Protein AF-0000000084555986 (afdb_homodimer)

Radius of gyration: 17.94 Å; Cα contacts (8 Å, |Δi|>4): 298; chains: 2; bounding box: 34×46×50 Å

Nearest PDB structures (foldseek):
  8pw4-assembly2_B  TM=3.944E-01  e=6.636E-02  Salasvirus phi29
  5mdm-assembly2_C  TM=3.133E-01  e=6.282E+00  Chandipura virus
  4d6w-assembly1_A  TM=2.363E-01  e=7.435E+00  Chandipura virus
  8pw4-assembly2_B  TM=3.967E-01  e=7.530E-02  Salasvirus phi29
  5mdm-assembly2_C  TM=2.579E-01  e=4.773E+00  Chandipura virus

Sequence (144 aa):
MTMKSNETSSIKLKVVTEIDRGKESYAIVTFSGISAAVSDDNFMELANALASLQSYPVHTVSRINSCTLVTEMTMKSNETSSIKLKVVTEIDRGKESYAIVTFSGISAAVSDDNFMELANALASLQSYPVHTVSRINSCTLVTE

Secondary structure (DSSP, 8-state):
-EEEEEEEEEEEEEEEEEEETTEEEEEEEEEEEE-TTS-HHHHHHHHHHHHTT-SS-EEEEEEEEEEEEEE-/-EEEEEEEEEEEEEEEEEEETTEEEEEEEEEEEE-TTS-HHHHHHHHHHHHTT-SS-EEEEEEEEEEEEEE-

InterPro domains:
  IPR012454 Domain of unknown function DUF1659 [PF07872] (3-70)

Structure (mmCIF, N/CA/C/O backbone):
data_AF-0000000084555986-model_v1
#
loop_
_entity.id
_entity.type
_entity.pdbx_description
1 polymer 'DUF1659 domain-containing protein'
#
loop_
_atom_site.group_PDB
_atom_site.id
_atom_site.type_symbol
_atom_site.label_atom_id
_atom_site.label_alt_id
_atom_site.label_comp_id
_atom_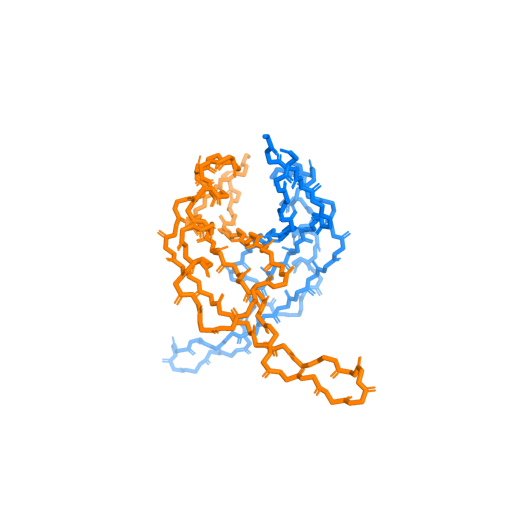site.label_asym_id
_atom_site.label_entity_id
_atom_site.label_seq_id
_atom_site.pdbx_PDB_ins_code
_atom_site.Cartn_x
_atom_site.Cartn_y
_atom_site.Cartn_z
_atom_site.occupancy
_atom_site.B_iso_or_equiv
_atom_site.auth_seq_id
_atom_site.auth_comp_id
_atom_site.auth_asym_id
_atom_site.auth_atom_id
_atom_site.pdbx_PDB_model_num
ATOM 1 N N . MET A 1 1 ? 10.844 20.984 -3.566 1 93 1 MET A N 1
ATOM 2 C CA . MET A 1 1 ? 11.039 19.672 -4.168 1 93 1 MET A CA 1
ATOM 3 C C . MET A 1 1 ? 10.75 18.562 -3.162 1 93 1 MET A C 1
ATOM 5 O O . MET A 1 1 ? 10.969 18.734 -1.962 1 93 1 MET A O 1
ATOM 9 N N . THR A 1 2 ? 9.938 17.484 -3.641 1 97.06 2 THR A N 1
ATOM 10 C CA . THR A 1 2 ? 9.523 16.406 -2.754 1 97.06 2 THR A CA 1
ATOM 11 C C . THR A 1 2 ? 10.523 15.242 -2.818 1 97.06 2 THR A C 1
ATOM 13 O O . THR A 1 2 ? 10.953 14.852 -3.904 1 97.06 2 THR A O 1
ATOM 16 N N . MET A 1 3 ? 10.984 14.758 -1.604 1 97.31 3 MET A N 1
ATOM 17 C CA . MET A 1 3 ? 11.883 13.609 -1.512 1 97.31 3 MET A CA 1
ATOM 18 C C . MET A 1 3 ? 11.156 12.398 -0.934 1 97.31 3 MET A C 1
ATOM 20 O O . MET A 1 3 ? 10.266 12.547 -0.097 1 97.31 3 MET A O 1
ATOM 24 N N . LYS A 1 4 ? 11.656 11.266 -1.394 1 96.62 4 LYS A N 1
ATOM 25 C CA . LYS A 1 4 ? 11.094 10.008 -0.902 1 96.62 4 LYS A CA 1
ATOM 26 C C . LYS A 1 4 ? 12.062 9.297 0.038 1 96.62 4 LYS A C 1
ATOM 28 O O . LYS A 1 4 ? 13.273 9.312 -0.188 1 96.62 4 LYS A O 1
ATOM 33 N N . SER A 1 5 ? 11.438 8.781 1.015 1 96.81 5 SER A N 1
ATOM 34 C CA . SER A 1 5 ? 12.211 7.93 1.906 1 96.81 5 SER A CA 1
ATOM 35 C C . SER A 1 5 ? 11.422 6.691 2.316 1 96.81 5 SER A C 1
ATOM 37 O O . SER A 1 5 ? 10.211 6.621 2.098 1 96.81 5 SER A O 1
ATOM 39 N N . ASN A 1 6 ? 12.133 5.57 2.807 1 96.5 6 ASN A N 1
ATOM 40 C CA . ASN A 1 6 ? 11.523 4.344 3.305 1 96.5 6 ASN A CA 1
ATOM 41 C C . ASN A 1 6 ? 10.664 3.67 2.236 1 96.5 6 ASN A C 1
ATOM 43 O O . ASN A 1 6 ? 9.562 3.195 2.525 1 96.5 6 ASN A O 1
ATOM 47 N N . GLU A 1 7 ? 11.172 3.785 1.012 1 97.31 7 GLU A N 1
ATOM 48 C CA . GLU A 1 7 ? 10.445 3.174 -0.098 1 97.31 7 GLU A CA 1
ATOM 49 C C . GLU A 1 7 ? 10.516 1.651 -0.028 1 97.31 7 GLU A C 1
ATOM 51 O O . GLU A 1 7 ? 11.594 1.077 0.096 1 97.31 7 GLU A O 1
ATOM 56 N N 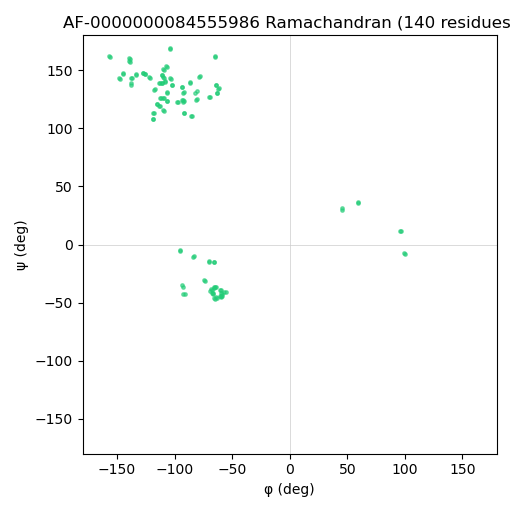. THR A 1 8 ? 9.336 1.035 -0.067 1 97.31 8 THR A N 1
ATOM 57 C CA . THR A 1 8 ? 9.289 -0.422 -0.031 1 97.31 8 THR A CA 1
ATOM 58 C C . THR A 1 8 ? 8.25 -0.953 -1.01 1 97.31 8 THR A C 1
ATOM 60 O O . THR A 1 8 ? 7.363 -0.212 -1.447 1 97.31 8 THR A O 1
ATOM 63 N N . SER A 1 9 ? 8.422 -2.221 -1.418 1 98.38 9 SER A N 1
ATOM 64 C CA . SER A 1 9 ? 7.449 -2.953 -2.221 1 98.38 9 SER A CA 1
ATOM 65 C C . SER A 1 9 ? 7.105 -4.297 -1.586 1 98.38 9 SER A C 1
ATOM 67 O O . SER A 1 9 ? 7.922 -4.875 -0.868 1 98.38 9 SER A O 1
ATOM 69 N N . SER A 1 10 ? 5.91 -4.688 -1.775 1 98.75 10 SER A N 1
ATOM 70 C CA . SER A 1 10 ? 5.453 -5.977 -1.27 1 98.75 10 SER A CA 1
ATOM 71 C C . SER A 1 10 ? 4.609 -6.711 -2.307 1 98.75 10 SER A C 1
ATOM 73 O O . SER A 1 10 ? 3.848 -6.086 -3.049 1 98.75 10 SER A O 1
ATOM 75 N N . ILE A 1 11 ? 4.766 -7.973 -2.346 1 98.88 11 ILE A N 1
ATOM 76 C CA . ILE A 1 11 ? 3.926 -8.852 -3.152 1 98.88 11 ILE A CA 1
ATOM 77 C C . ILE A 1 11 ? 2.752 -9.352 -2.314 1 98.88 11 ILE A C 1
ATOM 79 O O . ILE A 1 11 ? 2.947 -9.938 -1.244 1 98.88 11 ILE A O 1
ATOM 83 N N . LYS A 1 12 ? 1.582 -9.094 -2.805 1 98.88 12 LYS A N 1
ATOM 84 C CA . LYS A 1 12 ? 0.395 -9.695 -2.207 1 98.88 12 LYS A CA 1
ATOM 85 C C . LYS A 1 12 ? -0.216 -10.75 -3.133 1 98.88 12 LYS A C 1
ATOM 87 O O . LYS A 1 12 ? -0.655 -10.422 -4.238 1 98.88 12 LYS A O 1
ATOM 92 N N . LEU A 1 13 ? -0.19 -11.984 -2.666 1 98.81 13 LEU A N 1
ATOM 93 C CA . LEU A 1 13 ? -0.854 -13.062 -3.387 1 98.81 13 LEU A CA 1
ATOM 94 C C . LEU A 1 13 ? -2.234 -13.344 -2.801 1 98.81 13 LEU A C 1
ATOM 96 O O . LEU A 1 13 ? -2.365 -13.586 -1.599 1 98.81 13 LEU A O 1
ATOM 100 N N . LYS A 1 14 ? -3.201 -13.273 -3.514 1 98.62 14 LYS A N 1
ATOM 101 C CA . LYS A 1 14 ? -4.535 -13.727 -3.135 1 98.62 14 LYS A CA 1
ATOM 102 C C . LYS A 1 14 ? -4.766 -15.18 -3.561 1 98.62 14 LYS A C 1
ATOM 104 O O . LYS A 1 14 ? -4.848 -15.477 -4.754 1 98.62 14 LYS A O 1
ATOM 109 N N . VAL A 1 15 ? -4.902 -16.094 -2.576 1 98.31 15 VAL A N 1
ATOM 110 C CA . VAL A 1 15 ? -5.023 -17.516 -2.867 1 98.31 15 VAL A CA 1
ATOM 111 C C . VAL A 1 15 ? -6.43 -18 -2.525 1 98.31 15 VAL A C 1
ATOM 113 O O . VAL A 1 15 ? -7.047 -17.516 -1.574 1 98.31 15 VAL A O 1
ATOM 116 N N . VAL A 1 16 ? -6.969 -18.984 -3.32 1 97.94 16 VAL A N 1
ATOM 117 C CA . VAL A 1 16 ? -8.297 -19.547 -3.109 1 97.94 16 VAL A CA 1
ATOM 118 C C . VAL A 1 16 ? -8.234 -20.672 -2.074 1 97.94 16 VAL A C 1
ATOM 120 O O . VAL A 1 16 ? -7.645 -21.719 -2.33 1 97.94 16 VAL A O 1
ATOM 123 N N . THR A 1 17 ? -8.773 -20.453 -0.963 1 97.12 17 THR A N 1
ATOM 124 C CA . THR A 1 17 ? -8.664 -21.422 0.11 1 97.12 17 THR A CA 1
ATOM 125 C C . THR A 1 17 ? -9.852 -22.391 0.095 1 97.12 17 THR A C 1
ATOM 127 O O . THR A 1 17 ? -9.727 -23.547 0.494 1 97.12 17 THR A O 1
ATOM 130 N N . GLU A 1 18 ? -11.031 -21.922 -0.242 1 95.38 18 GLU A N 1
ATOM 131 C CA . GLU A 1 18 ? -12.227 -22.766 -0.258 1 95.38 18 GLU A CA 1
ATOM 132 C C . GLU A 1 18 ? -13.203 -22.312 -1.341 1 95.38 18 GLU A C 1
ATOM 134 O O . GLU A 1 18 ? -13.242 -21.141 -1.704 1 95.38 18 GLU A O 1
ATOM 139 N N . ILE A 1 19 ? -13.789 -23.359 -1.893 1 92.69 19 ILE A N 1
ATOM 140 C CA . ILE A 1 19 ? -14.891 -23.125 -2.814 1 92.69 19 ILE A CA 1
ATOM 141 C C . ILE A 1 19 ? -16.172 -23.766 -2.275 1 92.69 19 ILE A C 1
ATOM 143 O O . ILE A 1 19 ? -16.203 -24.984 -2.043 1 92.69 19 ILE A O 1
ATOM 147 N N . ASP A 1 20 ? -17.094 -22.984 -1.816 1 94.94 20 ASP A N 1
ATOM 148 C CA . ASP A 1 20 ? -18.375 -23.5 -1.328 1 94.94 20 ASP A CA 1
ATOM 149 C C . ASP A 1 20 ? -19.516 -23.062 -2.234 1 94.94 20 ASP A C 1
ATOM 151 O O . ASP A 1 20 ? -19.859 -21.875 -2.275 1 94.94 20 ASP A O 1
ATOM 155 N N . ARG A 1 21 ? -20.188 -24.047 -2.801 1 94.56 21 ARG A N 1
ATOM 156 C CA . ARG A 1 21 ? -21.312 -23.844 -3.699 1 94.56 21 ARG A CA 1
ATOM 157 C C . ARG A 1 21 ? -21.016 -22.75 -4.719 1 94.56 21 ARG A C 1
ATOM 159 O O . ARG A 1 21 ? -21.844 -21.875 -4.957 1 94.56 21 ARG A O 1
ATOM 166 N N . GLY A 1 22 ? -19.859 -22.656 -5.031 1 92.88 22 GLY A N 1
ATOM 167 C CA . GLY A 1 22 ? -19.469 -21.734 -6.082 1 92.88 22 GLY A CA 1
ATOM 168 C C . GLY A 1 22 ? -18.922 -20.422 -5.555 1 92.88 22 GLY A C 1
ATOM 169 O O . GLY A 1 22 ? -18.469 -19.578 -6.328 1 92.88 22 GLY A O 1
ATOM 170 N N . LYS A 1 23 ? -19.016 -20.25 -4.293 1 95 23 LYS A N 1
ATOM 171 C CA . LYS A 1 23 ? -18.453 -19.047 -3.672 1 95 23 LYS A CA 1
ATOM 172 C C . LYS A 1 23 ? -17.031 -19.297 -3.178 1 95 23 LYS A C 1
ATOM 174 O O . LYS A 1 23 ? -16.781 -20.281 -2.479 1 95 23 LYS A O 1
ATOM 179 N N . GLU A 1 24 ? -16.094 -18.469 -3.637 1 96.31 24 GLU A N 1
ATOM 180 C CA . GLU A 1 24 ? -14.688 -18.641 -3.293 1 96.31 24 GLU A CA 1
ATOM 181 C C . GLU A 1 24 ? -14.305 -17.812 -2.076 1 96.31 24 GLU A C 1
ATOM 183 O O . GLU A 1 24 ? -14.742 -16.672 -1.937 1 96.31 24 GLU A O 1
ATOM 188 N N . SER A 1 25 ? -13.594 -18.406 -1.228 1 97.19 25 SER A N 1
ATOM 189 C CA . SER A 1 25 ? -12.922 -17.719 -0.13 1 97.19 25 SER A CA 1
ATOM 190 C C . SER A 1 25 ? -11.43 -17.562 -0.407 1 97.19 25 SER A C 1
ATOM 192 O O . SER A 1 25 ? -10.805 -18.469 -0.98 1 97.19 25 SER A O 1
ATOM 194 N N . TYR A 1 26 ? -10.867 -16.297 0.065 1 97.44 26 TYR A N 1
ATOM 195 C CA . TYR A 1 26 ? -9.477 -16.016 -0.258 1 97.44 26 TYR A CA 1
ATOM 196 C C . TYR A 1 26 ? -8.664 -15.773 1.008 1 97.44 26 TYR A C 1
ATOM 198 O O . TYR A 1 26 ? -9.188 -15.289 2.012 1 97.44 26 TYR A O 1
ATOM 206 N N . ALA A 1 27 ? -7.445 -16.234 0.945 1 97.38 27 ALA A N 1
ATOM 207 C CA . ALA A 1 27 ? -6.41 -15.781 1.866 1 97.38 27 ALA A CA 1
ATOM 208 C C . ALA A 1 27 ? -5.371 -14.922 1.144 1 97.38 27 ALA A C 1
ATOM 210 O O . ALA A 1 27 ? -5.074 -15.156 -0.031 1 97.38 27 ALA A O 1
ATOM 211 N N . ILE A 1 28 ? -4.902 -13.93 1.879 1 98.38 28 ILE A N 1
ATOM 212 C CA . ILE A 1 28 ? -3.861 -13.086 1.306 1 98.38 28 ILE A CA 1
ATOM 213 C C . ILE A 1 28 ? -2.52 -13.391 1.967 1 98.38 28 ILE A C 1
ATOM 215 O O . ILE A 1 28 ? -2.412 -13.391 3.195 1 98.38 28 ILE A O 1
ATOM 219 N N . VAL A 1 29 ? -1.598 -13.727 1.123 1 97.94 29 VAL A N 1
ATOM 220 C CA . VAL A 1 29 ? -0.224 -13.938 1.569 1 97.94 29 VAL A CA 1
ATOM 221 C C . VAL A 1 29 ? 0.651 -12.773 1.111 1 97.94 29 VAL A C 1
ATOM 223 O O . VAL A 1 29 ? 0.698 -12.453 -0.079 1 97.94 29 VAL A O 1
ATOM 226 N N . THR A 1 30 ? 1.396 -12.227 2.02 1 98.75 30 THR A N 1
ATOM 227 C CA . THR A 1 30 ? 2.191 -11.047 1.721 1 98.75 30 THR A CA 1
ATOM 228 C C . THR A 1 30 ? 3.68 -11.336 1.878 1 98.75 30 THR A C 1
ATOM 230 O O . THR A 1 30 ? 4.094 -11.969 2.855 1 98.75 30 THR A O 1
ATOM 233 N N . PHE A 1 31 ? 4.434 -10.938 0.956 1 98.5 31 PHE A N 1
ATOM 234 C CA . PHE A 1 31 ? 5.891 -11 0.979 1 98.5 31 PHE A CA 1
ATOM 235 C C . PHE A 1 31 ? 6.496 -9.609 0.888 1 98.5 31 PHE A C 1
ATOM 237 O O . PHE A 1 31 ? 6.418 -8.961 -0.158 1 98.5 31 PHE A O 1
ATOM 244 N N . SER A 1 32 ? 7.129 -9.18 1.919 1 97.69 32 SER A N 1
ATOM 245 C CA . SER A 1 32 ? 7.676 -7.832 2.045 1 97.69 32 SER A CA 1
ATOM 246 C C . SER A 1 32 ? 9.188 -7.828 1.852 1 97.69 32 SER A C 1
ATOM 248 O O . SER A 1 32 ? 9.797 -8.883 1.644 1 97.69 32 SER A O 1
ATOM 250 N N . GLY A 1 33 ? 9.703 -6.574 1.709 1 95.62 33 GLY A N 1
ATOM 251 C CA . GLY A 1 33 ? 11.148 -6.434 1.655 1 95.62 33 GLY A CA 1
ATOM 252 C C . GLY A 1 33 ? 11.688 -6.363 0.239 1 95.62 33 GLY A C 1
ATOM 253 O O . GLY A 1 33 ? 12.891 -6.527 0.019 1 95.62 33 GLY A O 1
ATOM 254 N N . ILE A 1 34 ? 10.82 -6.203 -0.595 1 97.19 34 ILE A N 1
ATOM 255 C CA . ILE A 1 34 ? 11.242 -6.086 -1.988 1 97.19 34 ILE A CA 1
ATOM 256 C C . ILE A 1 34 ? 11.586 -4.633 -2.305 1 97.19 34 ILE A C 1
ATOM 258 O O . ILE A 1 34 ? 10.898 -3.715 -1.854 1 97.19 34 ILE A O 1
ATOM 262 N N . SER A 1 35 ? 12.68 -4.453 -3.082 1 95.75 35 SER A N 1
ATOM 263 C CA . SER A 1 35 ? 13.055 -3.102 -3.488 1 95.75 35 SER A CA 1
ATOM 264 C C . SER A 1 35 ? 11.984 -2.48 -4.387 1 95.75 35 SER A C 1
ATOM 266 O O . SER A 1 35 ? 11.453 -3.145 -5.277 1 95.75 35 SER A O 1
ATOM 268 N N . ALA A 1 36 ? 11.703 -1.262 -4.133 1 96 36 ALA A N 1
ATOM 269 C CA . ALA A 1 36 ? 10.711 -0.539 -4.926 1 96 36 ALA A CA 1
ATOM 270 C C . ALA A 1 36 ? 11.234 -0.27 -6.336 1 96 36 ALA A C 1
ATOM 272 O O . ALA A 1 36 ? 10.461 0.092 -7.23 1 96 36 ALA A O 1
ATOM 273 N N . ALA A 1 37 ? 12.492 -0.41 -6.578 1 95.44 37 ALA A N 1
ATOM 274 C CA . ALA A 1 37 ? 13.117 -0.117 -7.863 1 95.44 37 ALA A CA 1
ATOM 275 C C . ALA A 1 37 ? 12.977 -1.297 -8.82 1 95.44 37 ALA A C 1
ATOM 277 O O . ALA A 1 37 ? 13.266 -1.174 -10.016 1 95.44 37 ALA A O 1
ATOM 278 N N . VAL A 1 38 ? 12.555 -2.369 -8.359 1 96.75 38 VAL A N 1
ATOM 279 C CA . VAL A 1 38 ? 12.391 -3.568 -9.172 1 96.75 38 VAL A CA 1
ATOM 280 C C . VAL A 1 38 ? 11.344 -3.32 -10.258 1 96.75 38 VAL A C 1
ATOM 282 O O . VAL A 1 38 ? 10.266 -2.787 -9.977 1 96.75 38 VAL A O 1
ATOM 285 N N . SER A 1 39 ? 11.672 -3.641 -11.5 1 96.88 39 SER A N 1
ATOM 286 C CA . SER A 1 39 ? 10.727 -3.482 -12.602 1 96.88 39 SER A CA 1
ATOM 287 C C . SER A 1 39 ? 9.531 -4.414 -12.445 1 96.88 39 SER A C 1
ATOM 289 O O . SER A 1 39 ? 9.617 -5.43 -11.758 1 96.88 39 SER A O 1
ATOM 291 N N . ASP A 1 40 ? 8.484 -4.152 -13.125 1 97.19 40 ASP A N 1
ATOM 292 C CA . ASP A 1 40 ? 7.273 -4.965 -13.039 1 97.19 40 ASP A CA 1
ATOM 293 C C . ASP A 1 40 ? 7.527 -6.379 -13.555 1 97.19 40 ASP A C 1
ATOM 295 O O . ASP A 1 40 ? 6.977 -7.348 -13.031 1 97.19 40 ASP A O 1
ATOM 299 N N . ASP A 1 41 ? 8.352 -6.48 -14.602 1 98.06 41 ASP A N 1
ATOM 300 C CA . ASP A 1 41 ? 8.641 -7.809 -15.141 1 98.06 41 ASP A CA 1
ATOM 301 C C . ASP A 1 41 ? 9.398 -8.656 -14.133 1 98.06 41 ASP A C 1
ATOM 303 O O . ASP A 1 41 ? 9.07 -9.828 -13.922 1 98.06 41 ASP A O 1
ATOM 307 N N . ASN A 1 42 ? 10.438 -8.062 -13.523 1 98 42 ASN A N 1
ATOM 308 C CA . ASN A 1 42 ? 11.195 -8.789 -12.508 1 98 42 ASN A CA 1
ATOM 309 C C . ASN A 1 42 ? 10.344 -9.086 -11.273 1 98 42 ASN A C 1
ATOM 311 O O . ASN A 1 42 ? 10.445 -10.156 -10.688 1 98 42 ASN A O 1
ATOM 315 N N . PHE A 1 43 ? 9.516 -8.172 -10.922 1 98.56 43 PHE A N 1
ATOM 316 C CA . PHE A 1 43 ? 8.578 -8.344 -9.812 1 98.56 43 PHE A CA 1
ATOM 317 C C . PHE A 1 43 ? 7.648 -9.523 -10.07 1 98.56 43 PHE A C 1
ATOM 319 O O . PHE A 1 43 ? 7.445 -10.367 -9.195 1 98.56 43 PHE A O 1
ATOM 326 N N . MET A 1 44 ? 7.133 -9.617 -11.258 1 98.25 44 MET A N 1
ATOM 327 C CA . MET A 1 44 ? 6.195 -10.68 -11.625 1 98.25 44 MET A CA 1
ATOM 328 C C . MET A 1 44 ? 6.891 -12.039 -11.633 1 98.25 44 MET A C 1
ATOM 330 O O . MET A 1 44 ? 6.297 -13.047 -11.258 1 98.25 44 MET A O 1
ATOM 334 N N . GLU A 1 45 ? 8.102 -12.008 -12.109 1 98.19 45 GLU A N 1
ATOM 335 C CA . GLU A 1 45 ? 8.859 -13.25 -12.086 1 98.19 45 GLU A CA 1
ATOM 336 C C . GLU A 1 45 ? 9.016 -13.773 -10.656 1 98.19 45 GLU A C 1
ATOM 338 O O . GLU A 1 45 ? 8.812 -14.961 -10.406 1 98.19 45 GLU A O 1
ATOM 343 N N . LEU A 1 46 ? 9.336 -12.875 -9.766 1 98.12 46 LEU A N 1
ATOM 344 C CA . LEU A 1 46 ? 9.445 -13.227 -8.352 1 98.12 46 LEU A CA 1
ATOM 345 C C . LEU A 1 46 ? 8.102 -13.695 -7.797 1 98.12 46 LEU A C 1
ATOM 347 O O . LEU A 1 46 ? 8.031 -14.734 -7.133 1 98.12 46 LEU A O 1
ATOM 351 N N . ALA A 1 47 ? 7.039 -13 -8.086 1 98.62 47 ALA A N 1
ATOM 352 C CA . ALA A 1 47 ? 5.695 -13.336 -7.621 1 98.62 47 ALA A CA 1
ATOM 353 C C . ALA A 1 47 ? 5.27 -14.711 -8.109 1 98.62 47 ALA A C 1
ATOM 355 O O . ALA A 1 47 ? 4.672 -15.492 -7.363 1 98.62 47 ALA A O 1
ATOM 356 N N . ASN A 1 48 ? 5.66 -14.977 -9.359 1 97.81 48 ASN A N 1
ATOM 357 C CA . ASN A 1 48 ? 5.328 -16.281 -9.93 1 97.81 48 ASN A CA 1
ATOM 358 C C . ASN A 1 48 ? 6.074 -17.406 -9.219 1 97.81 48 ASN A C 1
ATOM 360 O O . ASN A 1 48 ? 5.516 -18.484 -9 1 97.81 48 ASN A O 1
ATOM 364 N N . ALA A 1 49 ? 7.316 -17.172 -8.945 1 98.38 49 ALA A N 1
ATOM 365 C CA . ALA A 1 49 ? 8.086 -18.156 -8.203 1 98.38 49 ALA A CA 1
ATOM 366 C C . ALA A 1 49 ? 7.453 -18.422 -6.84 1 98.38 49 ALA A C 1
ATOM 368 O O . ALA A 1 49 ? 7.301 -19.578 -6.438 1 98.38 49 ALA A O 1
ATOM 369 N N . LEU A 1 50 ? 7.023 -17.391 -6.164 1 98.44 50 LEU A N 1
ATOM 370 C CA . LEU A 1 50 ? 6.379 -17.516 -4.859 1 98.44 50 LEU A CA 1
ATOM 371 C C . LEU A 1 50 ? 5.023 -18.203 -4.988 1 98.44 50 LEU A C 1
ATOM 373 O O . LEU A 1 50 ? 4.648 -19.016 -4.137 1 98.44 50 LEU A O 1
ATOM 377 N N . ALA A 1 51 ? 4.309 -17.844 -5.977 1 98 51 ALA A N 1
ATOM 378 C CA . ALA A 1 51 ? 3.014 -18.469 -6.254 1 98 51 ALA A CA 1
ATOM 379 C C . ALA A 1 51 ? 3.145 -19.969 -6.395 1 98 51 ALA A C 1
ATOM 381 O O . ALA A 1 51 ? 2.287 -20.734 -5.926 1 98 51 ALA A O 1
ATOM 382 N N . SER A 1 52 ? 4.176 -20.359 -7.043 1 98.12 52 SER A N 1
ATOM 383 C CA . SER A 1 52 ? 4.387 -21.781 -7.293 1 98.12 52 SER A CA 1
ATOM 384 C C . SER A 1 52 ? 4.641 -22.531 -5.992 1 98.12 52 SER A C 1
ATOM 386 O O . SER A 1 52 ? 4.504 -23.766 -5.945 1 98.12 52 SER A O 1
ATOM 388 N N . LEU A 1 53 ? 4.93 -21.828 -4.949 1 97.75 53 LEU A N 1
ATOM 389 C CA . LEU A 1 53 ? 5.211 -22.438 -3.65 1 97.75 53 LEU A CA 1
ATOM 390 C C . LEU A 1 53 ? 3.957 -22.469 -2.783 1 97.75 53 LEU A C 1
ATOM 392 O O . LEU A 1 53 ? 3.961 -23.062 -1.706 1 97.75 53 LEU A O 1
ATOM 396 N N . GLN A 1 54 ? 2.887 -21.875 -3.281 1 97.12 54 GLN A N 1
ATOM 397 C CA . GLN A 1 54 ? 1.671 -21.797 -2.479 1 97.12 54 GLN A CA 1
ATOM 398 C C . GLN A 1 54 ? 0.905 -23.109 -2.504 1 97.12 54 GLN A C 1
ATOM 400 O O . GLN A 1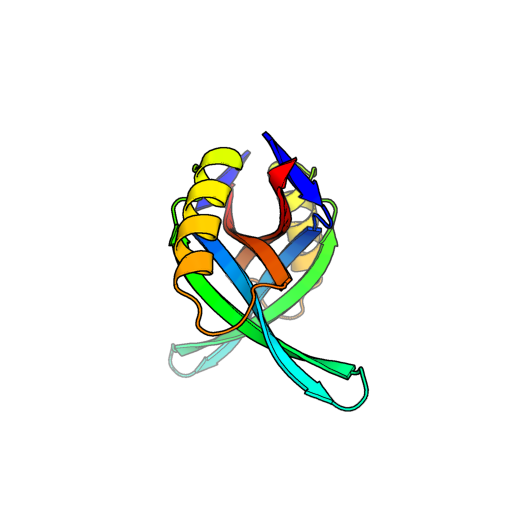 54 ? 0.882 -23.797 -3.525 1 97.12 54 GLN A O 1
ATOM 405 N N . SER A 1 55 ? 0.316 -23.438 -1.417 1 97.12 55 SER A N 1
ATOM 406 C CA . SER A 1 55 ? -0.466 -24.656 -1.32 1 97.12 55 SER A CA 1
ATOM 407 C C . SER A 1 55 ? -1.789 -24.531 -2.068 1 97.12 55 SER A C 1
ATOM 409 O O . SER A 1 55 ? -2.32 -25.531 -2.57 1 97.12 55 SER A O 1
ATOM 411 N N . TYR A 1 56 ? -2.277 -23.359 -2.086 1 96.56 56 TYR A N 1
ATOM 412 C CA . TYR A 1 56 ? -3.549 -23.062 -2.74 1 96.56 56 TYR A CA 1
ATOM 413 C C . TYR A 1 56 ? -3.33 -22.312 -4.047 1 96.56 56 TYR A C 1
ATOM 415 O O . TYR A 1 56 ? -2.322 -21.625 -4.215 1 96.56 56 TYR A O 1
ATOM 423 N N . PRO A 1 57 ? -4.266 -22.453 -5.031 1 96.81 57 PRO A N 1
ATOM 424 C CA . PRO A 1 57 ? -4.125 -21.734 -6.293 1 96.81 57 PRO A CA 1
ATOM 425 C C . PRO A 1 57 ? -4.141 -20.219 -6.105 1 96.81 57 PRO A C 1
ATOM 427 O O . PRO A 1 57 ? -4.965 -19.688 -5.348 1 96.81 57 PRO A O 1
ATOM 430 N N . VAL A 1 58 ? -3.215 -19.578 -6.766 1 98 58 VAL A N 1
ATOM 431 C CA . VAL A 1 58 ? -3.131 -18.125 -6.707 1 98 58 VAL A CA 1
ATOM 432 C C . VAL A 1 58 ? -4.141 -17.5 -7.672 1 98 58 VAL A C 1
ATOM 434 O O . VAL A 1 58 ? -4.164 -17.844 -8.859 1 98 58 VAL A O 1
ATOM 437 N N . HIS A 1 59 ? -4.961 -16.656 -7.086 1 97.31 59 HIS A N 1
ATOM 438 C CA . HIS A 1 59 ? -5.98 -15.977 -7.887 1 97.31 59 HIS A CA 1
ATOM 439 C C . HIS A 1 59 ? -5.465 -14.648 -8.422 1 97.31 59 HIS A C 1
ATOM 441 O O . HIS A 1 59 ? -5.727 -14.297 -9.57 1 97.31 59 HIS A O 1
ATOM 447 N N . THR A 1 60 ? -4.809 -13.898 -7.668 1 98.06 60 THR A N 1
ATOM 448 C CA . THR A 1 60 ? -4.344 -12.586 -8.094 1 98.06 60 THR A CA 1
ATOM 449 C C . THR A 1 60 ? -2.984 -12.266 -7.48 1 98.06 60 THR A C 1
ATOM 451 O O . THR A 1 60 ? -2.664 -12.742 -6.391 1 98.06 60 THR A O 1
ATOM 454 N N . VAL A 1 61 ? -2.209 -11.523 -8.258 1 98.75 61 VAL A N 1
ATOM 455 C CA . VAL A 1 61 ? -0.944 -10.953 -7.805 1 98.75 61 VAL A CA 1
ATOM 456 C C . VAL A 1 61 ? -1.057 -9.43 -7.73 1 98.75 61 VAL A C 1
ATOM 458 O O . VAL A 1 61 ? -1.422 -8.781 -8.711 1 98.75 61 VAL A O 1
ATOM 461 N N . SER A 1 62 ? -0.725 -8.891 -6.574 1 98.81 62 SER A N 1
ATOM 462 C CA . SER A 1 62 ? -0.765 -7.441 -6.402 1 98.81 62 SER A CA 1
ATOM 463 C C . SER A 1 62 ? 0.571 -6.906 -5.898 1 98.81 62 SER A C 1
ATOM 465 O O . SER A 1 62 ? 1.284 -7.598 -5.164 1 98.81 62 SER A O 1
ATOM 467 N N . ARG A 1 63 ? 0.87 -5.707 -6.355 1 98.69 63 ARG A N 1
ATOM 468 C CA . ARG A 1 63 ? 2.035 -4.973 -5.875 1 98.69 63 ARG A CA 1
ATOM 469 C C . ARG A 1 63 ? 1.618 -3.783 -5.012 1 98.69 63 ARG A C 1
ATOM 471 O O . ARG A 1 63 ? 0.747 -3.004 -5.402 1 98.69 63 ARG A O 1
ATOM 478 N N . ILE A 1 64 ? 2.145 -3.736 -3.848 1 98.62 64 ILE A N 1
ATOM 479 C CA . ILE A 1 64 ? 1.929 -2.609 -2.947 1 98.62 64 ILE A CA 1
ATOM 480 C C . ILE A 1 64 ? 3.248 -1.88 -2.707 1 98.62 64 ILE A C 1
ATOM 482 O O . ILE A 1 64 ? 4.227 -2.486 -2.266 1 98.62 64 ILE A O 1
ATOM 486 N N . ASN A 1 65 ? 3.287 -0.642 -3.037 1 98.44 65 ASN A N 1
ATOM 487 C CA . ASN A 1 65 ? 4.434 0.213 -2.758 1 98.44 65 ASN A CA 1
ATOM 488 C C . ASN A 1 65 ? 4.109 1.262 -1.697 1 98.44 65 ASN A C 1
ATOM 490 O O . ASN A 1 65 ? 3.018 1.834 -1.7 1 98.44 65 ASN A O 1
ATOM 494 N N . SER A 1 66 ? 5.043 1.448 -0.86 1 98.25 66 SER A N 1
ATOM 495 C CA . SER A 1 66 ? 4.891 2.486 0.154 1 98.25 66 SER A CA 1
ATOM 496 C C . SER A 1 66 ? 6.148 3.336 0.27 1 98.25 66 SER A C 1
ATOM 498 O O . SER A 1 66 ? 7.262 2.836 0.085 1 98.25 66 SER A O 1
ATOM 500 N N . CYS A 1 67 ? 5.941 4.641 0.555 1 98.31 67 CYS A N 1
ATOM 501 C CA . CYS A 1 67 ? 7.066 5.523 0.848 1 98.31 67 CYS A CA 1
ATOM 502 C C . CYS A 1 67 ? 6.617 6.719 1.684 1 98.31 67 CYS A C 1
ATOM 504 O O . CYS A 1 67 ? 5.422 6.984 1.802 1 98.31 67 CYS A O 1
ATOM 506 N N . THR A 1 68 ? 7.613 7.352 2.312 1 98.38 68 THR A N 1
ATOM 507 C CA . THR A 1 68 ? 7.398 8.594 3.047 1 98.38 68 THR A CA 1
ATOM 508 C C . THR A 1 68 ? 7.875 9.789 2.232 1 98.38 68 THR A C 1
ATOM 510 O O . THR A 1 68 ? 8.938 9.742 1.606 1 98.38 68 THR A O 1
ATOM 513 N N . LEU A 1 69 ? 7.043 10.812 2.27 1 98.25 69 LEU A N 1
ATOM 514 C CA . LEU A 1 69 ? 7.375 11.992 1.48 1 98.25 69 LEU A CA 1
ATOM 515 C C . LEU A 1 69 ? 7.695 13.18 2.385 1 98.25 69 LEU A C 1
ATOM 517 O O . LEU A 1 69 ? 7.047 13.367 3.42 1 98.25 69 LEU A O 1
ATOM 521 N N . VAL A 1 70 ? 8.719 13.898 1.977 1 95.38 70 VAL A N 1
ATOM 522 C CA . VAL A 1 70 ? 9.07 15.117 2.695 1 95.38 70 VAL A CA 1
ATOM 523 C C . VAL A 1 70 ? 9.414 16.219 1.698 1 95.38 70 VAL A C 1
ATOM 525 O O . VAL A 1 70 ? 9.984 15.961 0.636 1 95.38 70 VAL A O 1
ATOM 528 N N . THR A 1 71 ? 8.93 17.406 2.02 1 91.94 71 THR A N 1
ATOM 529 C CA . THR A 1 71 ? 9.297 18.547 1.197 1 91.94 71 THR A CA 1
ATOM 530 C C . THR A 1 71 ? 10.664 19.094 1.608 1 91.94 71 THR A C 1
ATOM 532 O O . THR A 1 71 ? 10.961 19.203 2.799 1 91.94 71 THR A O 1
ATOM 535 N N . GLU A 1 72 ? 11.609 19.312 0.595 1 79.06 72 GLU A N 1
ATOM 536 C CA . GLU A 1 72 ? 12.836 20.047 0.859 1 79.06 72 GLU A CA 1
ATOM 537 C C . GLU A 1 72 ? 12.648 21.531 0.627 1 79.06 72 GLU A C 1
ATOM 539 O O . GLU A 1 72 ? 11.805 21.938 -0.178 1 79.06 72 GLU A O 1
ATOM 544 N N . MET B 1 1 ? 5.355 -10.258 -21.125 1 93 1 MET B N 1
ATOM 545 C CA . MET B 1 1 ? 5.27 -8.867 -20.688 1 93 1 MET B CA 1
ATOM 546 C C . MET B 1 1 ? 4.207 -8.703 -19.609 1 93 1 MET B C 1
ATOM 548 O O . MET B 1 1 ? 3.201 -9.422 -19.609 1 93 1 MET B O 1
ATOM 552 N N . THR B 1 2 ? 4.605 -7.938 -18.484 1 97.12 2 THR B N 1
ATOM 553 C CA . THR B 1 2 ? 3.705 -7.77 -17.344 1 97.12 2 THR B CA 1
ATOM 554 C C . THR B 1 2 ? 2.863 -6.504 -17.5 1 97.12 2 THR B C 1
ATOM 556 O O . THR B 1 2 ? 3.381 -5.453 -17.875 1 97.12 2 THR B O 1
ATOM 559 N N . MET B 1 3 ? 1.498 -6.645 -17.297 1 97.31 3 MET B N 1
ATOM 560 C CA . MET B 1 3 ? 0.581 -5.508 -17.359 1 97.31 3 MET B CA 1
ATOM 561 C C . MET B 1 3 ? 0.042 -5.18 -15.969 1 97.31 3 MET B C 1
ATOM 563 O O . MET B 1 3 ? -0.144 -6.074 -15.141 1 97.31 3 MET B O 1
ATOM 567 N N . LYS B 1 4 ? -0.249 -3.895 -15.852 1 96.69 4 LYS B N 1
ATOM 568 C CA . LYS B 1 4 ? -0.814 -3.426 -14.594 1 96.69 4 LYS B CA 1
ATOM 569 C C . LYS B 1 4 ? -2.289 -3.07 -14.75 1 96.69 4 LYS B C 1
ATOM 571 O O . LYS B 1 4 ? -2.695 -2.518 -15.773 1 96.69 4 LYS B O 1
ATOM 576 N N . SER B 1 5 ? -2.941 -3.434 -13.734 1 96.88 5 SER B N 1
ATOM 577 C CA . SER B 1 5 ? -4.336 -3.01 -13.664 1 96.88 5 SER B CA 1
ATOM 578 C C . SER B 1 5 ? -4.719 -2.588 -12.25 1 96.88 5 SER B C 1
ATOM 580 O O . SER B 1 5 ? -3.973 -2.834 -11.297 1 96.88 5 SER B O 1
ATOM 582 N N . ASN B 1 6 ? -5.863 -1.763 -12.078 1 96.56 6 ASN B N 1
ATOM 583 C CA . ASN B 1 6 ? -6.398 -1.339 -10.789 1 96.56 6 ASN B CA 1
ATOM 584 C C . ASN B 1 6 ? -5.371 -0.547 -9.984 1 96.56 6 ASN B C 1
ATOM 586 O O . ASN B 1 6 ? -5.238 -0.74 -8.773 1 96.56 6 ASN B O 1
ATOM 590 N N . GLU B 1 7 ? -4.598 0.218 -10.75 1 97.38 7 GLU B N 1
ATOM 591 C CA . GLU B 1 7 ? -3.578 1.035 -10.102 1 97.38 7 GLU B CA 1
ATOM 592 C C . GLU B 1 7 ? -4.211 2.164 -9.289 1 97.38 7 GLU B C 1
ATOM 594 O O . GLU B 1 7 ? -5.051 2.908 -9.805 1 97.38 7 GLU B O 1
ATOM 599 N N . THR B 1 8 ? -3.818 2.238 -8.016 1 97.31 8 THR B N 1
ATOM 600 C CA . THR B 1 8 ? -4.348 3.297 -7.168 1 97.31 8 THR B CA 1
ATOM 601 C C . THR B 1 8 ? -3.252 3.861 -6.266 1 97.31 8 THR B C 1
ATOM 603 O O . THR B 1 8 ? -2.213 3.229 -6.07 1 97.31 8 THR B O 1
ATOM 606 N N . SER B 1 9 ? -3.475 5.102 -5.801 1 98.38 9 SER B N 1
ATOM 607 C CA . SER B 1 9 ? -2.623 5.746 -4.809 1 98.38 9 SER B CA 1
ATOM 608 C C . SER B 1 9 ? -3.441 6.273 -3.635 1 98.38 9 SER B C 1
ATOM 610 O O . SER B 1 9 ? -4.621 6.59 -3.789 1 98.38 9 SER B O 1
ATOM 612 N N . SER B 1 10 ? -2.836 6.254 -2.506 1 98.81 10 SER B N 1
ATOM 613 C CA . SER B 1 10 ? -3.479 6.777 -1.305 1 98.81 10 SER B CA 1
ATOM 614 C C . SER B 1 10 ? -2.506 7.602 -0.471 1 98.81 10 SER B C 1
ATOM 616 O O . SER B 1 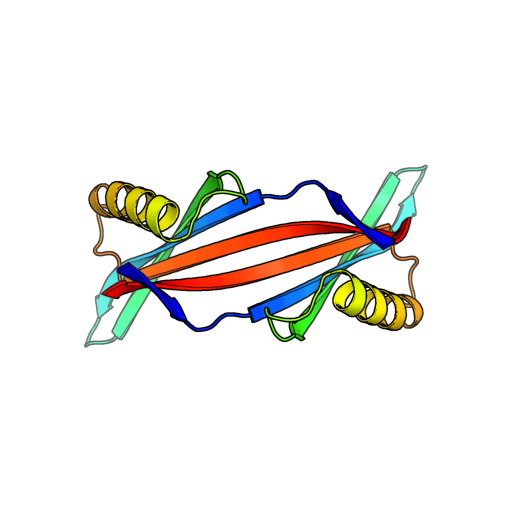10 ? -1.319 7.277 -0.389 1 98.81 10 SER B O 1
ATOM 618 N N . ILE B 1 11 ? -3.004 8.625 0.103 1 98.81 11 ILE B N 1
ATOM 619 C CA . ILE B 1 11 ? -2.266 9.43 1.068 1 98.81 11 ILE B CA 1
ATOM 620 C C . ILE B 1 11 ? -2.541 8.922 2.482 1 98.81 11 ILE B C 1
ATOM 622 O O . ILE B 1 11 ? -3.697 8.828 2.902 1 98.81 11 ILE B O 1
ATOM 626 N N . LYS B 1 12 ? -1.496 8.57 3.15 1 98.88 12 LYS B N 1
ATOM 627 C CA . LYS B 1 12 ? -1.608 8.273 4.574 1 98.88 12 LYS B CA 1
ATOM 628 C C . LYS B 1 12 ? -0.946 9.352 5.422 1 98.88 12 LYS B C 1
ATOM 630 O O . LYS B 1 12 ? 0.266 9.562 5.332 1 98.88 12 LYS B O 1
ATOM 635 N N . LEU B 1 13 ? -1.771 10.047 6.195 1 98.81 13 LEU B N 1
ATOM 636 C CA . LEU B 1 13 ? -1.256 11.023 7.152 1 98.81 13 LEU B CA 1
ATOM 637 C C . LEU B 1 13 ? -1.148 10.414 8.547 1 98.81 13 LEU B C 1
ATOM 639 O O . LEU B 1 13 ? -2.133 9.906 9.078 1 98.81 13 LEU B O 1
ATOM 643 N N . LYS B 1 14 ? -0.08 10.406 9.109 1 98.62 14 LYS B N 1
ATOM 644 C CA . LYS B 1 14 ? 0.11 10.062 10.516 1 98.62 14 LYS B CA 1
ATOM 645 C C . LYS B 1 14 ? 0.049 11.305 11.398 1 98.62 14 LYS B C 1
ATOM 647 O O . LYS B 1 14 ? 0.936 12.156 11.336 1 98.62 14 LYS B O 1
ATOM 652 N N . VAL B 1 15 ? -0.991 11.414 12.25 1 98.31 15 VAL B N 1
ATOM 653 C CA . VAL B 1 15 ? -1.205 12.609 13.062 1 98.31 15 VAL B CA 1
ATOM 654 C C . VAL B 1 15 ? -0.963 12.281 14.539 1 98.31 15 VAL B C 1
ATOM 656 O O . VAL B 1 15 ? -1.249 11.172 14.992 1 98.31 15 VAL B O 1
ATOM 659 N N . VAL B 1 16 ? -0.423 13.266 15.336 1 97.94 16 VAL B N 1
ATOM 660 C CA . VAL B 1 16 ? -0.137 13.094 16.75 1 97.94 16 VAL B CA 1
ATOM 661 C C . VAL B 1 16 ? -1.391 13.398 17.578 1 97.94 16 VAL B C 1
ATOM 663 O O . VAL B 1 16 ? -1.848 14.539 17.625 1 97.94 16 VAL B O 1
ATOM 666 N N . THR B 1 17 ? -1.938 12.43 18.156 1 97.06 17 THR B N 1
ATOM 667 C CA . THR B 1 17 ? -3.199 12.617 18.859 1 97.06 17 THR B CA 1
ATOM 668 C C . THR B 1 17 ? -2.949 12.922 20.344 1 97.06 17 THR B C 1
ATOM 670 O O . THR B 1 17 ? -3.744 13.609 20.984 1 97.06 17 THR B O 1
ATOM 673 N N . GLU B 1 18 ? -1.912 12.32 20.953 1 95.19 18 GLU B N 1
ATOM 674 C CA . GLU B 1 18 ? -1.62 12.539 22.359 1 95.19 18 GLU B CA 1
ATOM 675 C C . GLU B 1 18 ? -0.12 12.461 22.625 1 95.19 18 GLU B C 1
ATOM 677 O O . GLU B 1 18 ? 0.61 11.773 21.922 1 95.19 18 GLU B O 1
ATOM 682 N N . ILE B 1 19 ? 0.21 13.352 23.531 1 92.56 19 ILE B N 1
ATOM 683 C CA . ILE B 1 19 ? 1.566 13.289 24.062 1 92.56 19 ILE B CA 1
ATOM 684 C C . ILE B 1 19 ? 1.521 13.039 25.578 1 92.56 19 ILE B C 1
ATOM 686 O O . ILE B 1 19 ? 0.925 13.82 26.312 1 92.56 19 ILE B O 1
ATOM 690 N N . ASP B 1 20 ? 1.88 11.867 25.984 1 94.56 20 ASP B N 1
ATOM 691 C CA . ASP B 1 20 ? 1.928 11.531 27.406 1 94.56 20 ASP B CA 1
ATOM 692 C C . ASP B 1 20 ? 3.363 11.281 27.875 1 94.56 20 ASP B C 1
ATOM 694 O O . ASP B 1 20 ? 3.98 10.289 27.484 1 94.56 20 ASP B O 1
ATOM 698 N N . ARG B 1 21 ? 3.818 12.078 28.812 1 94.56 21 ARG B N 1
ATOM 699 C CA . ARG B 1 21 ? 5.156 12.008 29.391 1 94.56 21 ARG B CA 1
ATOM 700 C C . ARG B 1 21 ? 6.211 11.852 28.297 1 94.56 21 ARG B C 1
ATOM 702 O O . ARG B 1 21 ? 7.125 11.031 28.422 1 94.56 21 ARG B O 1
ATOM 709 N N . GLY B 1 22 ? 5.898 12.375 27.219 1 92.88 22 GLY B N 1
ATOM 710 C CA . GLY B 1 22 ? 6.887 12.391 26.141 1 92.88 22 GLY B CA 1
ATOM 711 C C . GLY B 1 22 ? 6.66 11.305 25.109 1 92.88 22 GLY B C 1
ATOM 712 O O . GLY B 1 22 ? 7.359 11.258 24.094 1 92.88 22 GLY B O 1
ATOM 713 N N . LYS B 1 23 ? 5.773 10.445 25.391 1 94.94 23 LYS B N 1
ATOM 714 C CA . LYS B 1 23 ? 5.426 9.398 24.438 1 94.94 23 LYS B CA 1
ATOM 715 C C . LYS B 1 23 ? 4.254 9.82 23.562 1 94.94 23 LYS B C 1
ATOM 717 O O . LYS B 1 23 ? 3.225 10.273 24.062 1 94.94 23 LYS B O 1
ATOM 722 N N . GLU B 1 24 ? 4.441 9.781 22.25 1 96.19 24 GLU B N 1
ATOM 723 C CA . GLU B 1 24 ? 3.418 10.227 21.297 1 96.19 24 GLU B CA 1
ATOM 724 C C . GLU B 1 24 ? 2.557 9.062 20.828 1 96.19 24 GLU B C 1
ATOM 726 O O . GLU B 1 24 ? 3.068 7.973 20.578 1 96.19 24 GLU B O 1
ATOM 731 N N . SER B 1 25 ? 1.327 9.305 20.797 1 97.12 25 SER B N 1
ATOM 732 C CA . SER B 1 25 ? 0.372 8.422 20.141 1 97.12 25 SER B CA 1
ATOM 733 C C . SER B 1 25 ? -0.069 8.984 18.797 1 97.12 25 SER B C 1
ATOM 735 O O . SER B 1 25 ? -0.234 10.203 18.641 1 97.12 25 SER B O 1
ATOM 737 N N . TYR B 1 26 ? -0.259 7.988 17.75 1 97.38 26 TYR B N 1
ATOM 738 C CA . TYR B 1 26 ? -0.578 8.445 16.406 1 97.38 26 TYR B CA 1
ATOM 739 C C . TYR B 1 26 ? -1.903 7.859 15.922 1 97.38 26 TYR B C 1
ATOM 741 O O . TYR B 1 26 ? -2.277 6.754 16.312 1 97.38 26 TYR B O 1
ATOM 749 N N . ALA B 1 27 ? -2.609 8.672 15.211 1 97.38 27 ALA B N 1
ATOM 750 C CA . ALA B 1 27 ? -3.688 8.188 14.352 1 97.38 27 ALA B CA 1
ATOM 751 C C . ALA B 1 27 ? -3.316 8.312 12.875 1 97.38 27 ALA B C 1
ATOM 753 O O . ALA B 1 27 ? -2.619 9.258 12.484 1 97.38 27 ALA B O 1
ATOM 754 N N . ILE B 1 28 ? -3.771 7.316 12.133 1 98.38 28 ILE B N 1
ATOM 755 C CA . ILE B 1 28 ? -3.52 7.371 10.695 1 98.38 28 ILE B CA 1
ATOM 756 C C . ILE B 1 28 ? -4.816 7.703 9.953 1 98.38 28 ILE B C 1
ATOM 758 O O . ILE B 1 28 ? -5.84 7.051 10.164 1 98.38 28 ILE B O 1
ATOM 762 N N . VAL B 1 29 ? -4.723 8.758 9.203 1 97.88 29 VAL B N 1
ATOM 763 C CA . VAL B 1 29 ? -5.824 9.141 8.328 1 97.88 29 VAL B CA 1
ATOM 764 C C . VAL B 1 29 ? -5.473 8.836 6.875 1 97.88 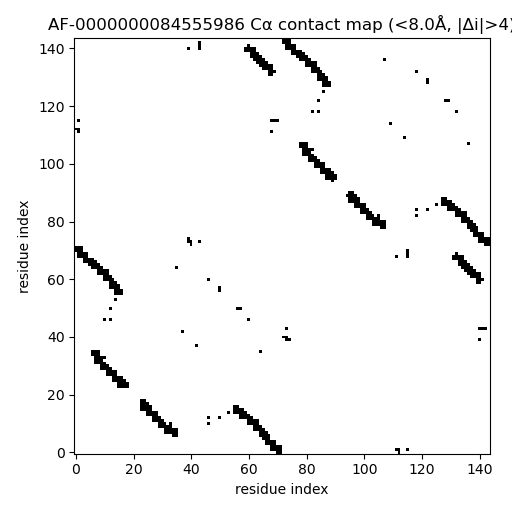29 VAL B C 1
ATOM 766 O O . VAL B 1 29 ? -4.434 9.281 6.379 1 97.88 29 VAL B O 1
ATOM 769 N N . THR B 1 30 ? -6.363 8.188 6.195 1 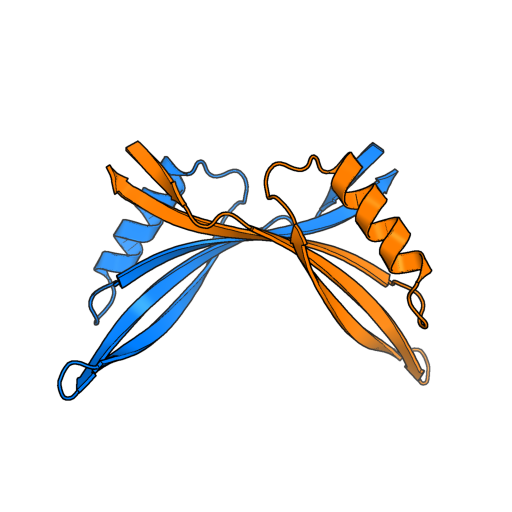98.75 30 THR B N 1
ATOM 770 C CA . THR B 1 30 ? -6.086 7.746 4.832 1 98.75 30 THR B CA 1
ATOM 771 C C . THR B 1 30 ? -7.043 8.406 3.846 1 98.75 30 THR B C 1
ATOM 773 O O . THR B 1 30 ? -8.25 8.484 4.098 1 98.75 30 THR B O 1
ATOM 776 N N . PHE B 1 31 ? -6.539 8.906 2.805 1 98.56 31 PHE B N 1
ATOM 777 C CA . PHE B 1 31 ? -7.289 9.461 1.686 1 98.56 31 PHE B CA 1
ATOM 778 C C . PHE B 1 31 ? -7.008 8.68 0.406 1 98.56 31 PHE B C 1
ATOM 780 O O . PHE B 1 31 ? -5.906 8.758 -0.142 1 98.56 31 PHE B O 1
ATOM 787 N N . SER B 1 32 ? -7.98 8.016 -0.095 1 97.69 32 SER B N 1
ATOM 788 C CA . SER B 1 32 ? -7.859 7.129 -1.25 1 97.69 32 SER B CA 1
ATOM 789 C C . SER B 1 32 ? -8.445 7.77 -2.502 1 97.69 32 SER B C 1
ATOM 791 O O . SER B 1 32 ? -8.945 8.891 -2.453 1 97.69 32 SER B O 1
ATOM 793 N N . GLY B 1 33 ? -8.133 7.074 -3.635 1 95.69 33 GLY B N 1
ATOM 794 C CA . GLY B 1 33 ? -8.75 7.512 -4.879 1 95.69 33 GLY B CA 1
ATOM 795 C C . GLY B 1 33 ? -7.859 8.438 -5.688 1 95.69 33 GLY B C 1
ATOM 796 O O . GLY B 1 33 ? -8.328 9.117 -6.602 1 95.69 33 GLY B O 1
ATOM 797 N N . ILE B 1 34 ? -6.723 8.484 -5.297 1 97.19 34 ILE B N 1
ATOM 798 C CA . ILE B 1 34 ? -5.777 9.312 -6.031 1 97.19 34 ILE B CA 1
ATOM 799 C C . ILE B 1 34 ? -5.172 8.516 -7.184 1 97.19 34 ILE B C 1
ATOM 801 O O . ILE B 1 34 ? -4.859 7.332 -7.031 1 97.19 34 ILE B O 1
ATOM 805 N N . SER B 1 35 ? -5.023 9.195 -8.352 1 95.88 35 SER B N 1
ATOM 806 C CA . SER B 1 35 ? -4.398 8.539 -9.492 1 95.88 35 SER B CA 1
ATOM 807 C C . SER B 1 35 ? -2.941 8.188 -9.195 1 95.88 35 SER B C 1
ATOM 809 O O . SER B 1 35 ? -2.211 9 -8.617 1 95.88 35 SER B O 1
ATOM 811 N N . ALA B 1 36 ? -2.561 7.039 -9.586 1 96.06 36 ALA B N 1
ATOM 812 C CA . ALA B 1 36 ? -1.187 6.586 -9.391 1 96.06 36 ALA B CA 1
ATOM 813 C C . ALA B 1 36 ? -0.221 7.355 -10.289 1 96.06 36 ALA B C 1
ATOM 815 O O . ALA B 1 36 ? 0.995 7.305 -10.086 1 96.06 36 ALA B O 1
ATOM 816 N N . ALA B 1 37 ? -0.702 8.055 -11.258 1 95.56 37 ALA B N 1
ATOM 817 C CA . ALA B 1 37 ? 0.124 8.773 -12.227 1 95.56 37 ALA B CA 1
ATOM 818 C C . ALA B 1 37 ? 0.533 10.141 -11.688 1 95.56 37 ALA B C 1
ATOM 820 O O . ALA B 1 37 ? 1.384 10.812 -12.273 1 95.56 37 ALA B O 1
ATOM 821 N N . VAL B 1 38 ? -0.025 10.539 -10.641 1 96.88 38 VAL B N 1
ATOM 822 C CA . VAL B 1 38 ? 0.274 11.836 -10.047 1 96.88 38 VAL B CA 1
ATOM 823 C C . VAL B 1 38 ? 1.736 11.875 -9.609 1 96.88 38 VAL B C 1
ATOM 825 O O . VAL B 1 38 ? 2.23 10.945 -8.977 1 96.88 38 VAL B O 1
ATOM 828 N N . SER B 1 39 ? 2.451 12.93 -9.992 1 96.81 39 SER B N 1
ATOM 829 C CA . SER B 1 39 ? 3.848 13.086 -9.602 1 96.81 39 SER B CA 1
ATOM 830 C C . SER B 1 39 ? 3.98 13.266 -8.094 1 96.81 39 SER B C 1
ATOM 832 O O . SER B 1 39 ? 3.027 13.68 -7.422 1 96.81 39 SER B O 1
ATOM 834 N N . ASP B 1 40 ? 5.129 13.055 -7.578 1 97.19 40 ASP B N 1
ATOM 835 C CA . ASP B 1 40 ? 5.363 13.188 -6.141 1 97.19 40 ASP B CA 1
ATOM 836 C C . ASP B 1 40 ? 5.148 14.625 -5.68 1 97.19 40 ASP B C 1
ATOM 838 O O . ASP B 1 40 ? 4.66 14.859 -4.57 1 97.19 40 ASP B O 1
ATOM 842 N N . ASP B 1 41 ? 5.535 15.578 -6.52 1 98.06 41 ASP B N 1
ATOM 843 C CA . ASP B 1 41 ? 5.355 16.969 -6.141 1 98.06 41 ASP B CA 1
ATOM 844 C C . ASP B 1 41 ? 3.875 17.328 -6.027 1 98.06 41 ASP B C 1
ATOM 846 O O . ASP B 1 41 ? 3.455 17.969 -5.059 1 98.06 41 ASP B O 1
ATOM 850 N N . ASN B 1 42 ? 3.086 16.906 -7.027 1 98 42 ASN B N 1
ATOM 851 C CA . ASN B 1 42 ? 1.65 17.156 -6.98 1 98 42 ASN B CA 1
ATOM 852 C C . ASN B 1 42 ? 0.982 16.391 -5.844 1 98 42 ASN B C 1
ATOM 854 O O . ASN B 1 42 ? 0.073 16.906 -5.191 1 98 42 ASN B O 1
ATOM 858 N N . PHE B 1 43 ? 1.45 15.219 -5.609 1 98.56 43 PHE B N 1
ATOM 859 C CA . PHE B 1 43 ? 0.964 14.406 -4.504 1 98.56 43 PHE B CA 1
ATOM 860 C C . PHE B 1 43 ? 1.206 15.102 -3.17 1 98.56 43 PHE B C 1
ATOM 862 O O . PHE B 1 43 ? 0.305 15.18 -2.332 1 98.56 43 PHE B O 1
ATOM 869 N N . MET B 1 44 ? 2.365 15.648 -3.008 1 98.25 44 MET B N 1
ATOM 870 C CA . MET B 1 44 ? 2.734 16.312 -1.762 1 98.25 44 MET B CA 1
ATOM 871 C C . MET B 1 44 ? 1.92 17.594 -1.564 1 98.25 44 MET B C 1
ATOM 873 O O . MET B 1 44 ? 1.55 17.922 -0.438 1 98.25 44 MET B O 1
ATOM 877 N N . GLU B 1 45 ? 1.719 18.266 -2.656 1 98.19 45 GLU B N 1
ATOM 878 C CA . GLU B 1 45 ? 0.879 19.453 -2.564 1 98.19 45 GLU B CA 1
ATOM 879 C C . GLU B 1 45 ? -0.516 19.109 -2.051 1 98.19 45 GLU B C 1
ATOM 881 O O . GLU B 1 45 ? -1.046 19.781 -1.171 1 98.19 45 GLU B O 1
ATOM 886 N N . LEU B 1 46 ? -1.066 18.047 -2.576 1 98.19 46 LEU B N 1
ATOM 887 C CA . LEU B 1 46 ? -2.371 17.562 -2.133 1 98.19 46 LEU B CA 1
ATOM 888 C C . LEU B 1 46 ? -2.324 17.125 -0.67 1 98.19 46 LEU B C 1
ATOM 890 O O . LEU B 1 46 ? -3.191 17.516 0.12 1 98.19 46 LEU B O 1
ATOM 894 N N . ALA B 1 47 ? -1.326 16.391 -0.274 1 98.56 47 ALA B N 1
ATOM 895 C CA . ALA B 1 47 ? -1.158 15.914 1.094 1 98.56 47 ALA B CA 1
ATOM 896 C C . ALA B 1 47 ? -1.054 17.078 2.076 1 98.56 47 ALA B C 1
ATOM 898 O O . ALA B 1 47 ? -1.633 17.031 3.164 1 98.56 47 ALA B O 1
ATOM 899 N N . ASN B 1 48 ? -0.348 18.109 1.616 1 97.75 48 ASN B N 1
ATOM 900 C CA . ASN B 1 48 ? -0.201 19.281 2.463 1 97.75 48 ASN B CA 1
ATOM 901 C C . ASN B 1 48 ? -1.534 20 2.666 1 97.75 48 ASN B C 1
ATOM 903 O O . ASN B 1 48 ? -1.823 20.484 3.76 1 97.75 48 ASN B O 1
ATOM 907 N N . ALA B 1 49 ? -2.264 20.094 1.594 1 98.38 49 ALA B N 1
ATOM 908 C CA . ALA B 1 49 ? -3.588 20.703 1.711 1 98.38 49 ALA B CA 1
ATOM 909 C C . ALA B 1 49 ? -4.461 19.922 2.689 1 98.38 49 ALA B C 1
ATOM 911 O O . ALA B 1 49 ? -5.121 20.516 3.549 1 98.38 49 ALA B O 1
ATOM 912 N N . LEU B 1 50 ? -4.41 18.609 2.623 1 98.44 50 LEU B N 1
ATOM 913 C CA . LEU B 1 50 ? -5.184 17.766 3.518 1 98.44 50 LEU B CA 1
ATOM 914 C C . LEU B 1 50 ? -4.664 17.859 4.949 1 98.44 50 LEU B C 1
ATOM 916 O O . LEU B 1 50 ? -5.449 17.859 5.898 1 98.44 50 LEU B O 1
ATOM 920 N N . ALA B 1 51 ? -3.398 17.906 5.07 1 98 51 ALA B N 1
ATOM 921 C CA . ALA B 1 51 ? -2.77 18.047 6.379 1 98 51 ALA B CA 1
ATOM 922 C C . ALA B 1 51 ? -3.266 19.312 7.082 1 98 51 ALA B C 1
ATOM 924 O O . ALA B 1 51 ? -3.492 19.312 8.297 1 98 51 ALA B O 1
ATOM 925 N N . SER B 1 52 ? -3.387 20.344 6.328 1 98.12 52 SER B N 1
ATOM 926 C CA . SER B 1 52 ? -3.805 21.609 6.891 1 98.12 52 SER B CA 1
ATOM 927 C C . SER B 1 52 ? -5.234 21.547 7.418 1 98.12 52 SER B C 1
ATOM 929 O O . SER B 1 52 ? -5.648 22.391 8.219 1 98.12 52 SER B O 1
ATOM 931 N N . LEU B 1 53 ? -5.953 20.547 7.043 1 97.81 53 LEU B N 1
ATOM 932 C CA . LEU B 1 53 ? -7.34 20.375 7.461 1 97.81 53 LEU B CA 1
ATOM 933 C C . LEU B 1 53 ? -7.434 19.469 8.68 1 97.81 53 LEU B C 1
ATOM 935 O O . LEU B 1 53 ? -8.508 19.312 9.266 1 97.81 53 LEU B O 1
ATOM 939 N N . GLN B 1 54 ? -6.309 18.891 9.094 1 97.19 54 GLN B N 1
ATOM 940 C CA . GLN B 1 54 ? -6.328 17.953 10.203 1 97.19 54 GLN B CA 1
ATOM 941 C C . GLN B 1 54 ? -6.414 18.688 11.547 1 97.19 54 GLN B C 1
ATOM 943 O O . GLN B 1 54 ? -5.844 19.766 11.703 1 97.19 54 GLN B O 1
ATOM 948 N N . SER B 1 55 ? -7.09 18.109 12.453 1 97.12 55 SER B N 1
ATOM 949 C CA . SER B 1 55 ? -7.23 18.703 13.781 1 97.12 55 SER B CA 1
ATOM 950 C C . SER B 1 55 ? -5.945 18.562 14.586 1 97.12 55 SER B C 1
ATOM 952 O O . SER B 1 55 ? -5.652 19.391 15.445 1 97.12 55 SER B O 1
ATOM 954 N N . TYR B 1 56 ? -5.254 17.516 14.305 1 96.56 56 TYR B N 1
ATOM 955 C CA . TYR B 1 56 ? -4.012 17.219 15.008 1 96.56 56 TYR B CA 1
ATOM 956 C C . TYR B 1 56 ? -2.807 17.469 14.102 1 96.56 56 TYR B C 1
ATOM 958 O O . TYR B 1 56 ? -2.918 17.391 12.875 1 96.56 56 TYR B O 1
ATOM 966 N N . PRO B 1 57 ? -1.624 17.781 14.695 1 96.75 57 PRO B N 1
ATOM 967 C CA . PRO B 1 57 ? -0.429 17.984 13.875 1 96.75 57 PRO B CA 1
ATOM 968 C C . PRO B 1 57 ? -0.024 16.734 13.094 1 96.75 57 PRO B C 1
ATOM 970 O O . PRO B 1 57 ? -0.035 15.641 13.648 1 96.75 57 PRO B O 1
ATOM 973 N N . VAL B 1 58 ? 0.275 16.938 11.836 1 97.94 58 VAL B N 1
ATOM 974 C CA . VAL B 1 58 ? 0.708 15.844 10.977 1 97.94 58 VAL B CA 1
ATOM 975 C C . VAL B 1 58 ? 2.188 15.555 11.219 1 97.94 58 VAL B C 1
ATOM 977 O O . VAL B 1 58 ? 3.023 16.469 11.156 1 97.94 58 VAL B O 1
ATOM 980 N N . HIS B 1 59 ? 2.432 14.305 11.531 1 97.31 59 HIS B N 1
ATOM 981 C CA . HIS B 1 59 ? 3.805 13.883 11.781 1 97.31 59 HIS B CA 1
ATOM 982 C C . HIS B 1 59 ? 4.453 13.352 10.508 1 97.31 59 HIS B C 1
ATOM 9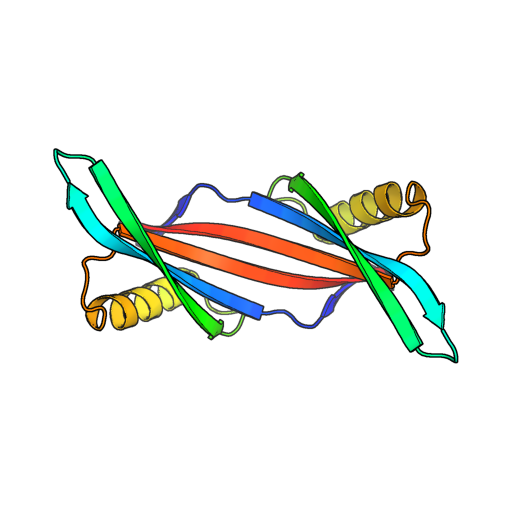84 O O . HIS B 1 59 ? 5.625 13.633 10.242 1 97.31 59 HIS B O 1
ATOM 990 N N . THR B 1 60 ? 3.795 12.602 9.75 1 98.06 60 THR B N 1
ATOM 991 C CA . THR B 1 60 ? 4.379 12.008 8.547 1 98.06 60 THR B CA 1
ATOM 992 C C . THR B 1 60 ? 3.344 11.914 7.434 1 98.06 60 THR B C 1
ATOM 994 O O . THR B 1 60 ? 2.145 11.805 7.695 1 98.06 60 THR B O 1
ATOM 997 N N . VAL B 1 61 ? 3.855 12.078 6.219 1 98.69 61 VAL B N 1
ATOM 998 C CA . VAL B 1 61 ? 3.078 11.852 5.004 1 98.69 61 VAL B CA 1
ATOM 999 C C . VAL B 1 61 ? 3.615 10.625 4.266 1 98.69 61 VAL B C 1
ATOM 1001 O O . VAL B 1 61 ? 4.809 10.555 3.963 1 98.69 61 VAL B O 1
ATOM 1004 N N . SER B 1 62 ? 2.713 9.695 3.979 1 98.75 62 SER B N 1
ATOM 1005 C CA . SER B 1 62 ? 3.109 8.5 3.248 1 98.75 62 SER B CA 1
ATOM 1006 C C . SER B 1 62 ? 2.248 8.297 2.006 1 98.75 62 SER B C 1
ATOM 1008 O O . SER B 1 62 ? 1.074 8.672 1.99 1 98.75 62 SER B O 1
ATOM 1010 N N . ARG B 1 63 ? 2.896 7.746 0.997 1 98.69 63 ARG B N 1
ATOM 1011 C CA . ARG B 1 63 ? 2.207 7.348 -0.226 1 98.69 63 ARG B CA 1
ATOM 1012 C C . ARG B 1 63 ? 2.148 5.828 -0.351 1 98.69 63 ARG B C 1
ATOM 1014 O O . ARG B 1 63 ? 3.16 5.145 -0.178 1 98.69 63 ARG B O 1
ATOM 1021 N N . ILE B 1 64 ? 0.986 5.34 -0.524 1 98.62 64 ILE B N 1
ATOM 1022 C CA . ILE B 1 64 ? 0.775 3.918 -0.768 1 98.62 64 ILE B CA 1
ATOM 1023 C C . ILE B 1 64 ? 0.207 3.713 -2.17 1 98.62 64 ILE B C 1
ATOM 1025 O O . ILE B 1 64 ? -0.836 4.273 -2.512 1 98.62 64 ILE B O 1
ATOM 1029 N N . ASN B 1 65 ? 0.896 2.98 -2.965 1 98.44 65 ASN B N 1
ATOM 1030 C CA . ASN B 1 65 ? 0.422 2.598 -4.289 1 98.44 65 ASN B CA 1
ATOM 1031 C C . ASN B 1 65 ? 0.112 1.105 -4.363 1 98.44 65 ASN B C 1
ATOM 1033 O O . ASN B 1 65 ? 0.849 0.285 -3.814 1 98.44 65 ASN B O 1
ATOM 1037 N N . SER B 1 66 ? -0.938 0.828 -5.008 1 98.31 66 SER B N 1
ATOM 1038 C CA . SER B 1 66 ? -1.301 -0.569 -5.223 1 98.31 66 SER B CA 1
ATOM 1039 C C . SER B 1 66 ? -1.703 -0.82 -6.672 1 98.31 66 SER B C 1
ATOM 1041 O O . SER B 1 66 ? -2.277 0.055 -7.324 1 98.31 66 SER B O 1
ATOM 1043 N N . CYS B 1 67 ? -1.386 -2.035 -7.164 1 98.38 67 CYS B N 1
ATOM 1044 C CA . CYS B 1 67 ? -1.852 -2.459 -8.477 1 98.38 67 CYS B CA 1
ATOM 1045 C C . CYS B 1 67 ? -1.877 -3.979 -8.586 1 98.38 67 CYS B C 1
ATOM 1047 O O . CYS B 1 67 ? -1.297 -4.672 -7.746 1 98.38 67 CYS B O 1
ATOM 1049 N N . THR B 1 68 ? -2.627 -4.453 -9.578 1 98.44 68 THR B N 1
ATOM 1050 C CA . THR B 1 68 ? -2.67 -5.871 -9.922 1 98.44 68 THR B CA 1
ATOM 1051 C C . THR B 1 68 ? -1.82 -6.152 -11.156 1 98.44 68 THR B C 1
ATOM 1053 O O . THR B 1 68 ? -1.854 -5.391 -12.125 1 98.44 68 THR B O 1
ATOM 1056 N N . LEU B 1 69 ? -1.088 -7.238 -11.055 1 98.31 69 LEU B N 1
ATOM 1057 C CA . LEU B 1 69 ? -0.198 -7.57 -12.164 1 98.31 69 LEU B CA 1
ATOM 1058 C C . LEU B 1 69 ? -0.651 -8.852 -12.859 1 98.31 69 LEU B C 1
ATOM 1060 O O . LEU B 1 69 ? -1.093 -9.797 -12.195 1 98.31 69 LEU B O 1
ATOM 1064 N N . VAL B 1 70 ? -0.568 -8.812 -14.172 1 95.5 70 VAL B N 1
ATOM 1065 C CA . VAL B 1 70 ? -0.878 -10 -14.961 1 95.5 70 VAL B CA 1
ATOM 1066 C C . VAL B 1 70 ? 0.14 -10.156 -16.094 1 95.5 70 VAL B C 1
ATOM 1068 O O . VAL B 1 70 ? 0.608 -9.156 -16.641 1 95.5 70 VAL B O 1
ATOM 1071 N N . THR B 1 71 ? 0.558 -11.391 -16.266 1 92.12 71 THR B N 1
ATOM 1072 C CA . THR B 1 71 ? 1.44 -11.656 -17.391 1 92.12 71 THR B CA 1
ATOM 1073 C C . THR B 1 71 ? 0.639 -11.797 -18.688 1 92.12 71 THR B C 1
ATOM 1075 O O . THR B 1 71 ? -0.419 -12.43 -18.703 1 92.12 71 THR B O 1
ATOM 1078 N N . GLU B 1 72 ? 1.062 -11.094 -19.828 1 79.75 72 GLU B N 1
ATOM 1079 C CA . GLU B 1 72 ? 0.506 -11.344 -21.141 1 79.75 72 GLU B CA 1
ATOM 1080 C C . GLU B 1 72 ? 1.284 -12.438 -21.875 1 79.75 72 GLU B C 1
ATOM 1082 O O . GLU B 1 72 ? 2.475 -12.625 -21.625 1 79.75 72 GLU B O 1
#

Foldseek 3Di:
DKDKDPKWKKKWWWFFDDADPRDTDTDIDMDIDHHPPDDPVRVVVVNVVVQVVDPGHTDDIDMDIDIDMDDD/DKDKDPKWKKKKWWFFDDADPRDTDTDIDMGIDHHPPDDPVRVVVVNVVVQVVDPGHTDDIDMDIDIDMDDD

Organism: NCBI:txid82374

pLDDT: mean 97.0, std 2.6, range [79.06, 98.88]

Solvent-accessible surface area (backbone atoms only — not comparable to full-atom values): 7983 Å² total; pe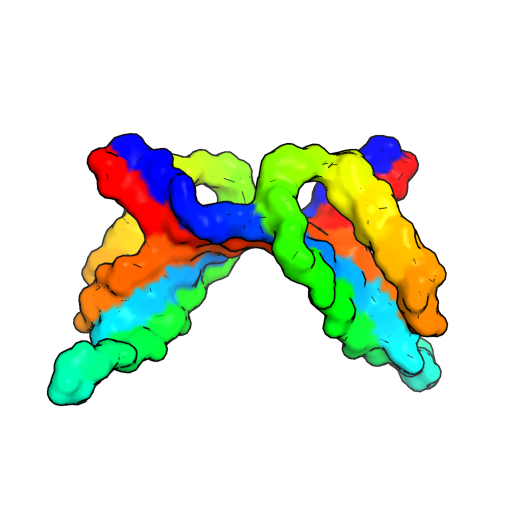r-residue (Å²): 95,61,45,79,40,81,62,32,20,29,44,37,35,33,22,47,75,45,74,56,96,82,45,74,40,74,45,78,48,76,48,73,85,37,66,59,81,57,49,65,56,61,46,48,53,51,50,50,58,54,47,70,68,45,93,41,60,68,72,46,43,30,42,39,34,37,30,34,54,44,79,101,96,62,44,78,40,81,62,33,21,29,42,37,36,34,22,47,75,44,73,56,97,81,44,75,39,74,44,78,48,75,49,72,84,38,64,59,79,60,48,65,56,60,47,48,54,52,50,49,57,54,45,72,69,45,93,41,59,68,74,46,43,30,44,40,34,36,30,34,54,44,79,103